Protein AF-A0A6V7QDU1-F1 (afdb_monomer_lite)

Secondary structure (DSSP, 8-state):
-HHHHHHHHTTS--SS--HHHHHHHHHHHTTSS-HHHHHTTSPPHHHHHHHHHHHHHHHHHHHHHHHHHHHHHHHHSTTSS-------HHHHHTT-SS-HHHHHHHHHTT-HHHHHHTTHHHHHHHHTT--SS--

Foldseek 3Di:
DVVVCCVVPVPPPDPDDDLVVVVVVLVVCVPPPDSCVVCVPPDDSVVVVVVVVVVVVVVVVVVVVVVVVVVVVCVVCVVVLPPVVDDPPVQVVVVAPDDPVLVVCCVVVVPVSSCVSCVHPVSNCVRVVHDPVDD

Radius of gyration: 31.13 Å; chains: 1; bounding box: 72×25×78 Å

Structure (mmCIF, N/CA/C/O backbone):
data_AF-A0A6V7QDU1-F1
#
_entry.id   AF-A0A6V7QDU1-F1
#
loop_
_atom_site.group_PDB
_atom_site.id
_atom_site.type_symbol
_atom_site.label_atom_id
_atom_site.label_alt_id
_atom_site.label_comp_id
_atom_site.label_asym_id
_atom_site.label_entity_id
_atom_site.label_seq_id
_atom_site.pdbx_PDB_ins_code
_atom_site.Cartn_x
_atom_site.Cartn_y
_atom_site.Cartn_z
_atom_site.occupancy
_atom_site.B_iso_or_equiv
_atom_site.auth_seq_id
_atom_site.auth_comp_id
_atom_site.auth_asym_id
_atom_site.auth_atom_id
_atom_site.pdbx_PDB_model_num
ATOM 1 N N . MET A 1 1 ? -8.654 1.508 -11.710 1.00 63.25 1 MET A N 1
ATOM 2 C CA . MET A 1 1 ? -7.511 2.219 -12.333 1.00 63.25 1 MET A CA 1
ATOM 3 C C . MET A 1 1 ? -6.994 1.463 -13.553 1.00 63.25 1 MET A C 1
ATOM 5 O O . MET A 1 1 ? -6.951 2.043 -14.626 1.00 63.25 1 MET A O 1
ATOM 9 N N . GLU A 1 2 ? -6.654 0.176 -13.423 1.00 66.19 2 GLU A N 1
ATOM 10 C CA . GLU A 1 2 ? -6.150 -0.641 -14.545 1.00 66.19 2 GLU A CA 1
ATOM 11 C C . GLU A 1 2 ? -7.180 -0.847 -15.672 1.00 66.19 2 GLU A C 1
ATOM 13 O O . GLU A 1 2 ? -6.810 -0.782 -16.840 1.00 66.19 2 GLU A O 1
ATOM 18 N N . SER A 1 3 ? -8.471 -0.991 -15.340 1.00 80.06 3 SER A N 1
ATOM 19 C CA . SER A 1 3 ? -9.570 -1.095 -16.317 1.00 80.06 3 SER A CA 1
ATOM 20 C C . SER A 1 3 ? -9.684 0.139 -17.219 1.00 80.06 3 SER A C 1
ATOM 22 O O . SER A 1 3 ? -9.625 0.020 -18.437 1.00 80.06 3 SER A O 1
ATOM 24 N N . TYR A 1 4 ? -9.727 1.331 -16.618 1.00 84.94 4 TYR A N 1
ATOM 25 C CA . TYR A 1 4 ? -9.777 2.614 -17.331 1.00 84.94 4 TYR A CA 1
ATOM 26 C C . TYR A 1 4 ? -8.569 2.830 -18.254 1.00 84.94 4 TYR A C 1
ATOM 28 O O . TYR A 1 4 ? -8.708 3.337 -19.367 1.00 84.94 4 TYR A O 1
ATOM 36 N N . LEU A 1 5 ? -7.371 2.442 -17.803 1.00 80.81 5 LEU A N 1
ATOM 37 C CA . LEU A 1 5 ? -6.158 2.549 -18.613 1.00 80.81 5 LEU A CA 1
ATOM 38 C C . LEU A 1 5 ? -6.181 1.579 -19.798 1.00 80.81 5 LEU A C 1
ATOM 40 O O . LEU A 1 5 ? -5.742 1.943 -20.885 1.00 80.81 5 LEU A O 1
ATOM 44 N N . ASN A 1 6 ? -6.712 0.372 -19.613 1.00 82.19 6 ASN A N 1
ATOM 45 C CA . ASN A 1 6 ? -6.802 -0.615 -20.683 1.00 82.19 6 ASN A CA 1
ATOM 46 C C . ASN A 1 6 ? -7.867 -0.247 -21.731 1.00 82.19 6 ASN A C 1
ATOM 48 O O . ASN A 1 6 ? -7.613 -0.375 -22.924 1.00 82.19 6 ASN A O 1
ATOM 52 N N . GLU A 1 7 ? -9.020 0.276 -21.312 1.00 86.31 7 GLU A N 1
ATOM 53 C CA . GLU A 1 7 ? -10.083 0.721 -22.227 1.00 86.31 7 GLU A CA 1
ATOM 54 C C . GLU A 1 7 ? -9.663 1.930 -23.073 1.00 86.31 7 GLU A C 1
ATOM 56 O O . GLU A 1 7 ? -9.887 1.942 -24.280 1.00 86.31 7 GLU A O 1
ATOM 61 N N . ASN A 1 8 ? -9.002 2.924 -22.469 1.00 84.75 8 ASN A N 1
ATOM 62 C CA . ASN A 1 8 ? -8.636 4.161 -23.170 1.00 84.75 8 ASN A CA 1
ATOM 63 C C . ASN A 1 8 ? -7.271 4.094 -23.872 1.00 84.75 8 ASN A C 1
ATOM 65 O O . ASN A 1 8 ? -7.052 4.786 -24.866 1.00 84.75 8 ASN A O 1
ATOM 69 N N . PHE A 1 9 ? -6.335 3.281 -23.368 1.00 81.06 9 PHE A N 1
ATOM 70 C CA . PHE A 1 9 ? -4.948 3.251 -23.848 1.00 81.06 9 PHE A CA 1
ATOM 71 C C . PHE A 1 9 ? -4.430 1.850 -24.200 1.00 81.06 9 PHE A C 1
ATOM 73 O O . PHE A 1 9 ? -3.297 1.735 -24.665 1.00 81.06 9 PHE A O 1
ATOM 80 N N . GLY A 1 10 ? -5.228 0.786 -24.058 1.00 76.50 10 GLY A N 1
ATOM 81 C CA . GLY A 1 10 ? -4.807 -0.588 -24.373 1.00 76.50 10 GLY A CA 1
ATOM 82 C C . GLY A 1 10 ? -4.465 -0.812 -25.851 1.00 76.50 10 GLY A C 1
ATOM 83 O O . GLY A 1 10 ? -3.635 -1.658 -26.175 1.00 76.50 10 GLY A O 1
ATOM 84 N N . GLY A 1 11 ? -5.036 -0.006 -26.755 1.00 80.56 11 GLY A N 1
ATOM 85 C CA . GLY A 1 11 ? -4.696 -0.013 -28.184 1.00 80.56 11 GLY A CA 1
ATOM 86 C C . GLY A 1 11 ? -3.396 0.725 -28.536 1.00 80.56 11 GLY A C 1
ATOM 87 O O . GLY A 1 11 ? -2.898 0.602 -29.660 1.00 80.56 11 GLY A O 1
ATOM 88 N N . VAL A 1 12 ? -2.820 1.496 -27.606 1.00 81.62 12 VAL A N 1
ATOM 89 C CA . VAL A 1 12 ? -1.594 2.261 -27.851 1.00 81.62 12 VAL A CA 1
ATOM 90 C C . VAL A 1 12 ? -0.409 1.304 -27.849 1.00 81.62 12 VAL A C 1
ATOM 92 O O . VAL A 1 12 ? -0.031 0.740 -26.822 1.00 81.62 12 VAL A O 1
ATOM 95 N N . LYS A 1 13 ? 0.225 1.140 -29.016 1.00 73.44 13 LYS A N 1
ATOM 96 C CA . LYS A 1 13 ? 1.463 0.362 -29.114 1.00 73.44 13 LYS A CA 1
ATOM 97 C C . LYS A 1 13 ? 2.509 0.946 -28.171 1.00 73.44 13 LYS A C 1
ATOM 99 O O . LYS A 1 13 ? 2.790 2.145 -28.199 1.00 73.44 13 LYS A O 1
ATOM 104 N N . ALA A 1 14 ? 3.126 0.076 -27.377 1.00 75.50 14 ALA A N 1
ATOM 105 C CA . ALA A 1 14 ? 4.227 0.471 -26.518 1.00 75.50 14 ALA A CA 1
ATOM 106 C C . ALA A 1 14 ? 5.318 1.170 -27.346 1.00 75.50 14 ALA A C 1
ATOM 108 O O . ALA A 1 14 ? 5.761 0.660 -28.377 1.00 75.50 14 ALA A O 1
ATOM 109 N N . LYS A 1 15 ? 5.782 2.332 -26.867 1.00 75.94 15 LYS A N 1
ATOM 110 C CA . LYS A 1 15 ? 6.863 3.112 -27.498 1.00 75.94 15 LYS A CA 1
ATOM 111 C C . LYS A 1 15 ? 8.145 2.293 -27.687 1.00 75.94 15 LYS A C 1
ATOM 113 O O . LYS A 1 15 ? 8.940 2.572 -28.579 1.00 75.94 15 LYS A O 1
ATOM 118 N N . ASN A 1 16 ? 8.337 1.284 -26.839 1.00 74.56 16 ASN A N 1
ATOM 119 C CA . ASN A 1 16 ? 9.466 0.373 -26.883 1.00 74.56 16 ASN A CA 1
ATOM 120 C C . ASN A 1 16 ? 8.987 -1.016 -27.309 1.00 74.56 16 ASN A C 1
ATOM 122 O O . ASN A 1 16 ? 8.008 -1.529 -26.771 1.00 74.56 16 ASN A O 1
ATOM 126 N N . SER A 1 17 ? 9.709 -1.641 -28.240 1.00 77.44 17 SER A N 1
ATOM 127 C CA . SER A 1 17 ? 9.482 -3.039 -28.608 1.00 77.44 17 SER A CA 1
ATOM 128 C C . SER A 1 17 ? 9.668 -3.964 -27.402 1.00 77.44 17 SER A C 1
ATOM 130 O O . SER A 1 17 ? 10.471 -3.673 -26.511 1.00 77.44 17 SER A O 1
ATOM 132 N N . SER A 1 18 ? 8.960 -5.097 -27.399 1.00 82.19 18 SER A N 1
ATOM 133 C CA . SER A 1 18 ? 9.113 -6.118 -26.360 1.00 82.19 18 SER A CA 1
ATOM 134 C C . SER A 1 18 ? 10.562 -6.601 -26.259 1.00 82.19 18 SER A C 1
ATOM 136 O O . SER A 1 18 ? 11.320 -6.586 -27.237 1.00 82.19 18 SER A O 1
ATOM 138 N N . GLU A 1 19 ? 10.959 -7.054 -25.068 1.00 80.31 19 GLU A N 1
ATOM 139 C CA . GLU A 1 19 ? 12.319 -7.544 -24.842 1.00 80.31 19 GLU A CA 1
ATOM 140 C C . GLU A 1 19 ? 12.683 -8.686 -25.807 1.00 80.31 19 GLU A C 1
ATOM 142 O O . GLU A 1 19 ? 13.789 -8.717 -26.347 1.00 80.31 19 GLU A O 1
ATOM 147 N N . GLU A 1 20 ? 11.734 -9.574 -26.106 1.00 82.56 20 GLU A N 1
ATOM 148 C CA . GLU A 1 20 ? 11.909 -10.665 -27.066 1.00 82.56 20 GLU A CA 1
ATOM 149 C C . GLU A 1 20 ? 12.202 -10.172 -28.486 1.00 82.56 20 GLU A C 1
ATOM 151 O O . GLU A 1 20 ? 13.122 -10.673 -29.140 1.00 82.56 20 GLU A O 1
ATOM 156 N N . ALA A 1 21 ? 11.467 -9.160 -28.958 1.00 84.25 21 ALA A N 1
ATOM 157 C CA . ALA A 1 21 ? 11.704 -8.555 -30.264 1.00 84.25 21 ALA A CA 1
ATOM 158 C C . ALA A 1 21 ? 13.103 -7.920 -30.330 1.00 84.25 21 ALA A C 1
ATOM 160 O O . ALA A 1 21 ? 13.833 -8.108 -31.306 1.00 84.25 21 ALA A O 1
ATOM 161 N N . LEU A 1 22 ? 13.530 -7.249 -29.254 1.00 83.62 22 LEU A N 1
ATOM 162 C CA . LEU A 1 22 ? 14.869 -6.664 -29.147 1.00 83.62 22 LEU A CA 1
ATOM 163 C C . LEU A 1 22 ? 15.979 -7.730 -29.103 1.00 83.62 22 LEU A C 1
ATOM 165 O O . LEU A 1 22 ? 17.050 -7.513 -29.678 1.00 83.62 22 LEU A O 1
ATOM 169 N N . ARG A 1 23 ? 15.749 -8.885 -28.459 1.00 83.94 23 ARG A N 1
ATOM 170 C CA . ARG A 1 23 ? 16.685 -10.027 -28.465 1.00 83.94 23 ARG A CA 1
ATOM 171 C C . ARG A 1 23 ? 16.832 -10.619 -29.866 1.00 83.94 23 ARG A C 1
ATOM 173 O O . ARG A 1 23 ? 17.960 -10.811 -30.322 1.00 83.94 23 ARG A O 1
ATOM 180 N N . ARG A 1 24 ? 15.720 -10.851 -30.575 1.00 85.69 24 ARG A N 1
ATOM 181 C CA . ARG A 1 24 ? 15.727 -11.343 -31.968 1.00 85.69 24 ARG A CA 1
ATOM 182 C C . ARG A 1 24 ? 16.468 -10.376 -32.890 1.00 85.69 24 ARG A C 1
ATOM 184 O O . ARG A 1 24 ? 17.338 -10.801 -33.647 1.00 85.69 24 ARG A O 1
ATOM 191 N N . TRP A 1 25 ? 16.206 -9.075 -32.760 1.00 81.56 25 TRP A N 1
ATOM 192 C CA . TRP A 1 25 ? 16.890 -8.043 -33.540 1.00 81.56 25 TRP A CA 1
ATOM 193 C C . TRP A 1 25 ? 18.401 -8.004 -33.279 1.00 81.56 25 TRP A C 1
ATOM 195 O O . TRP A 1 25 ? 19.190 -7.926 -34.221 1.00 81.56 25 TRP A O 1
ATOM 205 N N . ARG A 1 26 ? 18.828 -8.132 -32.014 1.00 82.62 26 ARG A N 1
ATOM 206 C CA . ARG A 1 26 ? 20.252 -8.248 -31.655 1.00 82.62 26 ARG A CA 1
ATOM 207 C C . ARG A 1 26 ? 20.919 -9.465 -32.283 1.00 82.62 26 ARG A C 1
ATOM 209 O O . ARG A 1 26 ? 22.019 -9.326 -32.808 1.00 82.62 26 ARG A O 1
ATOM 216 N N . LYS A 1 27 ? 20.254 -10.624 -32.256 1.00 83.44 27 LYS A N 1
ATOM 217 C CA . LYS A 1 27 ? 20.762 -11.866 -32.856 1.00 83.44 27 LYS A CA 1
ATOM 218 C C . LYS A 1 27 ? 20.984 -11.702 -34.362 1.00 83.44 27 LYS A C 1
ATOM 220 O O . LYS A 1 27 ? 22.054 -12.042 -34.851 1.00 83.44 27 LYS A O 1
ATOM 225 N N . LEU A 1 28 ? 20.022 -11.103 -35.067 1.00 81.50 28 LEU A N 1
ATOM 226 C CA . LEU A 1 28 ? 20.134 -10.801 -36.501 1.00 81.50 28 LEU A CA 1
ATOM 227 C C . LEU A 1 28 ? 21.254 -9.792 -36.798 1.00 81.50 28 LEU A C 1
ATOM 229 O O . LEU A 1 28 ? 22.051 -9.990 -37.711 1.00 81.50 28 LEU A O 1
ATOM 233 N N . CYS A 1 29 ? 21.375 -8.735 -35.991 1.00 75.25 29 CYS A N 1
ATOM 234 C CA . CYS A 1 29 ? 22.435 -7.735 -36.142 1.00 75.25 29 CYS A CA 1
ATOM 235 C C . CYS A 1 29 ? 23.844 -8.261 -35.815 1.00 75.25 29 CYS A C 1
ATOM 237 O O . CYS A 1 29 ? 24.822 -7.596 -36.154 1.00 75.25 29 CYS A O 1
ATOM 239 N N . GLY A 1 30 ? 23.968 -9.424 -35.167 1.00 69.56 30 GLY A N 1
ATOM 240 C CA . GLY A 1 30 ? 25.254 -10.061 -34.871 1.00 69.56 30 GLY A CA 1
ATOM 241 C C . GLY A 1 30 ? 26.034 -10.485 -36.119 1.00 69.56 30 GLY A C 1
ATOM 242 O O . GLY A 1 30 ? 27.253 -10.586 -36.060 1.00 69.56 30 GLY A O 1
ATOM 243 N N . VAL A 1 31 ? 25.349 -10.654 -37.256 1.00 71.75 31 VAL A N 1
ATOM 244 C CA . VAL A 1 31 ? 25.947 -11.000 -38.560 1.00 71.75 31 VAL A CA 1
ATOM 245 C C . VAL A 1 31 ? 26.608 -9.780 -39.236 1.00 71.75 31 VAL A C 1
ATOM 247 O O . VAL A 1 31 ? 27.356 -9.912 -40.200 1.00 71.75 31 VAL A O 1
ATOM 250 N N . VAL A 1 32 ? 26.365 -8.562 -38.737 1.00 71.69 32 VAL A N 1
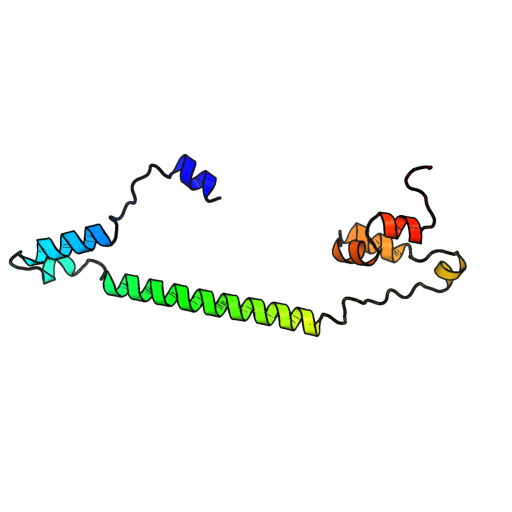ATOM 251 C CA . VAL A 1 32 ? 26.852 -7.316 -39.350 1.00 71.69 32 VAL A CA 1
ATOM 252 C C . VAL A 1 32 ? 28.285 -7.005 -38.902 1.00 71.69 32 VAL A C 1
ATOM 254 O O . VAL A 1 32 ? 28.614 -7.113 -37.727 1.00 71.69 32 VAL A O 1
ATOM 257 N N . LYS A 1 33 ? 29.114 -6.502 -39.827 1.00 67.06 33 LYS A N 1
ATOM 258 C CA . LYS A 1 33 ? 30.567 -6.239 -39.698 1.00 67.06 33 LYS A CA 1
ATOM 259 C C . LYS A 1 33 ? 31.025 -5.414 -38.471 1.00 67.06 33 LYS A C 1
ATOM 261 O O . LYS A 1 33 ? 32.215 -5.386 -38.181 1.00 67.06 33 LYS A O 1
ATOM 266 N N . ASN A 1 34 ? 30.129 -4.722 -37.754 1.00 73.06 34 ASN A N 1
ATOM 267 C CA . ASN A 1 34 ? 30.468 -3.964 -36.536 1.00 73.06 34 ASN A CA 1
ATOM 268 C C . ASN A 1 34 ? 29.300 -3.894 -35.519 1.00 73.06 34 ASN A C 1
ATOM 270 O O . ASN A 1 34 ? 28.606 -2.873 -35.423 1.00 73.06 34 ASN A O 1
ATOM 274 N N . PRO A 1 35 ? 29.075 -4.960 -34.729 1.00 70.50 35 PRO A N 1
ATOM 275 C CA . PRO A 1 35 ? 27.962 -5.036 -33.780 1.00 70.50 35 PRO A CA 1
ATOM 276 C C . PRO A 1 35 ? 28.147 -4.115 -32.565 1.00 70.50 35 PRO A C 1
ATOM 278 O O . PRO A 1 35 ? 27.204 -3.447 -32.136 1.00 70.50 35 PRO A O 1
ATOM 281 N N . LYS A 1 36 ? 29.374 -4.023 -32.025 1.00 72.56 36 LYS A N 1
ATOM 282 C CA . LYS A 1 36 ? 29.677 -3.235 -30.812 1.00 72.56 36 LYS A CA 1
ATOM 283 C C . LYS A 1 36 ? 29.329 -1.754 -30.975 1.00 72.56 36 LYS A C 1
ATOM 285 O O . LYS A 1 36 ? 28.786 -1.162 -30.046 1.00 72.56 36 LYS A O 1
ATOM 290 N N . ARG A 1 37 ? 29.572 -1.152 -32.149 1.00 78.56 37 ARG A N 1
ATOM 291 C CA . ARG A 1 37 ? 29.239 0.265 -32.393 1.00 78.56 37 ARG A CA 1
ATOM 292 C C . ARG A 1 37 ? 27.729 0.519 -32.398 1.00 78.56 37 ARG A C 1
ATOM 294 O O . ARG A 1 37 ? 27.298 1.541 -31.876 1.00 78.56 37 ARG A O 1
ATOM 301 N N . ARG A 1 38 ? 26.930 -0.407 -32.942 1.00 78.25 38 ARG A N 1
ATOM 302 C CA . ARG A 1 38 ? 25.462 -0.276 -33.021 1.00 78.25 38 ARG A CA 1
ATOM 303 C C . ARG A 1 38 ? 24.791 -0.326 -31.653 1.00 78.25 38 ARG A C 1
ATOM 305 O O . ARG A 1 38 ? 23.853 0.423 -31.410 1.00 78.25 38 ARG A O 1
ATOM 312 N N . PHE A 1 39 ? 25.290 -1.175 -30.758 1.00 77.75 39 PHE A N 1
ATOM 313 C CA . PHE A 1 39 ? 24.684 -1.368 -29.440 1.00 77.75 39 PHE A CA 1
ATOM 314 C C . PHE A 1 39 ? 25.309 -0.519 -28.328 1.00 77.75 39 PHE A C 1
ATOM 316 O O . PHE A 1 39 ? 24.808 -0.544 -27.206 1.00 77.75 39 PHE A O 1
ATOM 323 N N . ARG A 1 40 ? 26.343 0.280 -28.631 1.00 78.19 40 ARG A N 1
ATOM 324 C CA . ARG A 1 40 ? 27.074 1.103 -27.650 1.00 78.19 40 ARG A CA 1
ATOM 325 C C . ARG A 1 40 ? 26.175 2.023 -26.817 1.00 78.19 40 ARG A C 1
ATOM 327 O O . ARG A 1 40 ? 26.431 2.189 -25.633 1.00 78.19 40 ARG A O 1
ATOM 334 N N . PHE A 1 41 ? 25.128 2.586 -27.422 1.00 76.19 41 PHE A N 1
ATOM 335 C CA . PHE A 1 41 ? 24.168 3.482 -26.755 1.00 76.19 41 PHE A CA 1
ATOM 336 C C . PHE A 1 41 ? 22.817 2.818 -26.457 1.00 76.19 41 PHE A C 1
ATOM 338 O O . PHE A 1 41 ? 21.865 3.480 -26.056 1.00 76.19 41 PHE A O 1
ATOM 345 N N . THR A 1 42 ? 22.707 1.505 -26.662 1.00 72.06 42 THR A N 1
ATOM 346 C CA . THR A 1 42 ? 21.483 0.759 -26.356 1.00 72.06 42 THR A CA 1
ATOM 347 C C . THR A 1 42 ? 21.596 0.129 -24.977 1.00 72.06 42 THR A C 1
ATOM 349 O O . THR A 1 42 ? 22.604 -0.499 -24.660 1.00 72.06 42 THR A O 1
ATOM 352 N N . ALA A 1 43 ? 20.551 0.249 -24.162 1.00 68.50 43 ALA A N 1
ATOM 353 C CA . ALA A 1 43 ? 20.529 -0.393 -22.855 1.00 68.50 43 ALA A CA 1
ATOM 354 C C . ALA A 1 43 ? 20.694 -1.921 -22.979 1.00 68.50 43 ALA A C 1
ATOM 356 O O . ALA A 1 43 ? 20.081 -2.561 -23.844 1.00 68.50 43 ALA A O 1
ATOM 357 N N . ASN A 1 44 ? 21.523 -2.500 -22.107 1.00 77.62 44 ASN A N 1
ATOM 358 C CA . ASN A 1 44 ? 21.748 -3.943 -22.037 1.00 77.62 44 ASN A CA 1
ATOM 359 C C . ASN A 1 44 ? 20.489 -4.647 -21.519 1.00 77.62 44 ASN A C 1
ATOM 361 O O . ASN A 1 44 ? 20.021 -4.332 -20.426 1.00 77.62 44 ASN A O 1
ATOM 365 N N . LEU A 1 45 ? 19.951 -5.593 -22.296 1.00 77.38 45 LEU A N 1
ATOM 366 C CA . LEU A 1 45 ? 18.725 -6.314 -21.924 1.00 77.38 45 LEU A CA 1
ATOM 367 C C . LEU A 1 45 ? 18.938 -7.200 -20.696 1.00 77.38 45 LEU A C 1
ATOM 369 O O . LEU A 1 45 ? 18.127 -7.143 -19.785 1.00 77.38 45 LEU A O 1
ATOM 373 N N . SER A 1 46 ? 20.068 -7.913 -20.620 1.00 77.56 46 SER A N 1
ATOM 374 C CA . SER A 1 46 ? 20.406 -8.755 -19.462 1.00 77.56 46 SER A CA 1
ATOM 375 C C . SER A 1 46 ? 20.421 -7.963 -18.152 1.00 77.56 46 SER A C 1
ATOM 377 O O . SER A 1 46 ? 19.743 -8.323 -17.195 1.00 77.56 46 SER A O 1
ATOM 379 N N . LYS A 1 47 ? 21.084 -6.800 -18.147 1.00 82.31 47 LYS A N 1
ATOM 380 C CA . LYS A 1 47 ? 21.116 -5.907 -16.979 1.00 82.31 47 LYS A CA 1
ATOM 381 C C . LYS A 1 47 ? 19.727 -5.393 -16.582 1.00 82.31 47 LYS A C 1
ATOM 383 O O . LYS A 1 47 ? 19.481 -5.162 -15.403 1.00 82.31 47 LYS A O 1
ATOM 388 N N . ARG A 1 48 ? 18.814 -5.196 -17.544 1.00 81.94 48 ARG A N 1
ATOM 389 C CA . ARG A 1 48 ? 17.422 -4.811 -17.249 1.00 81.94 48 ARG A CA 1
ATOM 390 C C . ARG A 1 48 ? 16.655 -5.958 -16.601 1.00 81.94 48 ARG A C 1
ATOM 392 O O . ARG A 1 48 ? 16.039 -5.731 -15.566 1.00 81.94 48 ARG A O 1
ATOM 399 N N . SER A 1 49 ? 16.743 -7.168 -17.156 1.00 82.06 49 SER A N 1
ATOM 400 C CA . SER A 1 49 ? 16.089 -8.343 -16.570 1.00 82.06 49 SER A CA 1
ATOM 401 C C . SER A 1 49 ? 16.618 -8.659 -15.168 1.00 82.06 49 SER A C 1
ATOM 403 O O . SER A 1 49 ? 15.837 -8.961 -14.270 1.00 82.06 49 SER A O 1
ATOM 405 N N . GLU A 1 50 ? 17.926 -8.511 -14.944 1.00 85.44 50 GLU A N 1
ATOM 406 C CA . GLU A 1 50 ? 18.550 -8.668 -13.624 1.00 85.44 50 GLU A CA 1
ATOM 407 C C . GLU A 1 50 ? 18.024 -7.626 -12.625 1.00 85.44 50 GLU A C 1
ATOM 409 O O . GLU A 1 50 ? 17.651 -7.968 -11.502 1.00 85.44 50 GLU A O 1
ATOM 414 N N . ALA A 1 51 ? 17.927 -6.357 -13.037 1.00 86.06 51 ALA A N 1
ATOM 415 C CA . ALA A 1 51 ? 17.393 -5.293 -12.191 1.00 86.06 51 ALA A CA 1
ATOM 416 C C . ALA A 1 51 ? 15.905 -5.496 -11.856 1.00 86.06 51 ALA A C 1
ATOM 418 O O . ALA A 1 51 ? 15.487 -5.224 -10.732 1.00 86.06 51 ALA A O 1
ATOM 419 N N . GLU A 1 52 ? 15.093 -5.980 -12.798 1.00 85.25 52 GLU A N 1
ATOM 420 C CA . GLU A 1 52 ? 13.685 -6.307 -12.542 1.00 85.25 52 GLU A CA 1
ATOM 421 C C . GLU A 1 52 ? 13.525 -7.498 -11.594 1.00 85.25 52 GLU A C 1
ATOM 423 O O . GLU A 1 52 ? 12.708 -7.436 -10.673 1.00 85.25 52 GLU A O 1
ATOM 428 N N . ALA A 1 53 ? 14.337 -8.546 -11.756 1.00 87.62 53 ALA A N 1
ATOM 429 C CA . ALA A 1 53 ? 14.362 -9.679 -10.836 1.00 87.62 53 ALA A CA 1
ATOM 430 C C . ALA A 1 53 ? 14.748 -9.239 -9.412 1.00 87.62 53 ALA A C 1
ATOM 432 O O . ALA A 1 53 ? 14.092 -9.614 -8.438 1.00 87.62 53 ALA A O 1
ATOM 433 N N . MET A 1 54 ? 15.752 -8.368 -9.282 1.00 89.50 54 MET A N 1
ATOM 434 C CA . MET A 1 54 ? 16.147 -7.792 -7.994 1.00 89.50 54 MET A CA 1
ATOM 435 C C . MET A 1 54 ? 15.035 -6.928 -7.381 1.00 89.50 54 MET A C 1
ATOM 437 O O . MET A 1 54 ? 14.774 -7.011 -6.185 1.00 89.50 54 MET A O 1
ATOM 441 N N . LYS A 1 55 ? 14.324 -6.128 -8.186 1.00 89.69 55 LYS A N 1
ATOM 442 C CA . LYS A 1 55 ? 13.172 -5.349 -7.703 1.00 89.69 55 LYS A CA 1
ATOM 443 C C . LYS A 1 55 ? 12.057 -6.245 -7.175 1.00 89.69 55 LYS A C 1
ATOM 445 O O . LYS A 1 55 ? 11.523 -5.950 -6.112 1.00 89.69 55 LYS A O 1
ATOM 450 N N . ARG A 1 56 ? 11.716 -7.329 -7.880 1.00 89.50 56 ARG A N 1
ATOM 451 C CA . ARG A 1 56 ? 10.680 -8.276 -7.431 1.00 89.50 56 ARG A CA 1
ATOM 452 C C . ARG A 1 56 ? 11.035 -8.909 -6.092 1.00 89.50 56 ARG A C 1
ATOM 454 O O . ARG A 1 56 ? 10.240 -8.821 -5.163 1.00 89.50 56 ARG A O 1
ATOM 461 N N . THR A 1 57 ? 12.248 -9.441 -5.961 1.00 92.19 57 THR A N 1
ATOM 462 C CA . THR A 1 57 ? 12.689 -10.069 -4.704 1.00 92.19 57 THR A CA 1
ATOM 463 C C . THR A 1 57 ? 12.747 -9.069 -3.545 1.00 92.19 57 THR A C 1
ATOM 465 O O . THR A 1 57 ? 12.362 -9.395 -2.424 1.00 92.19 57 THR A O 1
ATOM 468 N N . ASN A 1 58 ? 13.153 -7.821 -3.798 1.00 92.00 58 ASN A N 1
ATOM 469 C CA . ASN A 1 58 ? 13.133 -6.765 -2.783 1.00 92.00 58 ASN A CA 1
ATOM 470 C C . ASN A 1 58 ? 11.707 -6.368 -2.369 1.00 92.00 58 ASN A C 1
ATOM 472 O O . ASN A 1 58 ? 11.454 -6.162 -1.183 1.00 92.00 58 ASN A O 1
ATOM 476 N N . LEU A 1 59 ? 10.769 -6.285 -3.317 1.00 92.44 59 LEU A N 1
ATOM 477 C CA . LEU A 1 59 ? 9.361 -6.002 -3.027 1.00 92.44 59 LEU A CA 1
ATOM 478 C C . LEU A 1 59 ? 8.719 -7.110 -2.188 1.00 92.44 59 LEU A C 1
ATOM 480 O O . LEU A 1 59 ? 7.969 -6.811 -1.264 1.00 92.44 59 LEU A O 1
ATOM 484 N N . GLU A 1 60 ? 9.025 -8.373 -2.474 1.00 92.88 60 GLU A N 1
ATOM 485 C CA . GLU A 1 60 ? 8.556 -9.512 -1.678 1.00 92.88 60 GLU A CA 1
ATOM 486 C C . GLU A 1 60 ? 9.083 -9.446 -0.242 1.00 92.88 60 GLU A C 1
ATOM 488 O O . GLU A 1 60 ? 8.298 -9.533 0.702 1.00 92.88 60 GLU A O 1
ATOM 493 N N . LYS A 1 61 ? 10.383 -9.185 -0.061 1.00 93.75 61 LYS A N 1
ATOM 494 C CA . LYS A 1 61 ? 10.986 -9.000 1.269 1.00 93.75 61 LYS A CA 1
ATOM 495 C C . LYS A 1 61 ? 10.341 -7.851 2.043 1.00 93.75 61 LYS A C 1
ATOM 497 O O . LYS A 1 61 ? 10.031 -8.011 3.220 1.00 93.75 61 LYS A O 1
ATOM 502 N N . LEU A 1 62 ? 10.097 -6.716 1.385 1.00 94.69 62 LEU A N 1
ATOM 503 C CA . LEU A 1 62 ? 9.412 -5.575 1.996 1.00 94.69 62 LEU A CA 1
ATOM 504 C C . LEU A 1 62 ? 7.970 -5.913 2.382 1.00 94.69 62 LEU A C 1
ATOM 506 O O . LEU A 1 62 ? 7.548 -5.576 3.484 1.00 94.69 62 LEU A O 1
ATOM 510 N N . ARG A 1 63 ? 7.220 -6.608 1.519 1.00 93.44 63 ARG A N 1
ATOM 511 C CA . ARG A 1 63 ? 5.852 -7.051 1.829 1.00 93.44 63 ARG A CA 1
ATOM 512 C C . ARG A 1 63 ? 5.819 -7.952 3.059 1.00 93.44 63 ARG A C 1
ATOM 514 O O . ARG A 1 63 ? 4.991 -7.728 3.936 1.00 93.44 63 ARG A O 1
ATOM 521 N N . VAL A 1 64 ? 6.725 -8.927 3.139 1.00 95.31 64 VAL A N 1
ATOM 522 C CA . VAL A 1 64 ? 6.834 -9.819 4.302 1.00 95.31 64 VAL A CA 1
ATOM 523 C C . VAL A 1 64 ? 7.172 -9.021 5.559 1.00 95.31 64 VAL A C 1
ATOM 525 O O . VAL A 1 64 ? 6.473 -9.162 6.556 1.00 95.31 64 VAL A O 1
ATOM 528 N N . ALA A 1 65 ? 8.171 -8.137 5.506 1.00 94.38 65 ALA A N 1
ATOM 529 C CA . ALA A 1 65 ? 8.540 -7.302 6.648 1.00 94.38 65 ALA A CA 1
ATOM 530 C C . ALA A 1 65 ? 7.360 -6.450 7.144 1.00 94.38 65 ALA A C 1
ATOM 532 O O . ALA A 1 65 ? 7.065 -6.448 8.335 1.00 94.38 65 ALA A O 1
ATOM 533 N N . VAL A 1 66 ? 6.626 -5.798 6.236 1.00 94.88 66 VAL A N 1
ATOM 534 C CA . VAL A 1 66 ? 5.449 -4.985 6.580 1.00 94.88 66 VAL A CA 1
ATOM 535 C C . VAL A 1 66 ? 4.341 -5.830 7.207 1.00 94.88 66 VAL A C 1
ATOM 537 O O . VAL A 1 66 ? 3.760 -5.416 8.208 1.00 94.88 66 VAL A O 1
ATOM 540 N N . LEU A 1 67 ? 4.042 -7.008 6.652 1.00 92.06 67 LEU A N 1
ATOM 541 C CA . LEU A 1 67 ? 3.022 -7.901 7.207 1.00 92.06 67 LEU A CA 1
ATOM 542 C C . LEU A 1 67 ? 3.401 -8.399 8.603 1.00 92.06 67 LEU A C 1
ATOM 544 O O . LEU A 1 67 ? 2.563 -8.369 9.501 1.00 92.06 67 LEU A O 1
ATOM 548 N N . VAL A 1 68 ? 4.658 -8.798 8.803 1.00 94.94 68 VAL A N 1
ATOM 549 C CA . VAL A 1 68 ? 5.164 -9.246 10.106 1.00 94.94 68 VAL A CA 1
ATOM 550 C C . VAL A 1 68 ? 5.133 -8.104 11.116 1.00 94.94 68 VAL A C 1
ATOM 552 O O . VAL A 1 68 ? 4.631 -8.294 12.218 1.00 94.94 68 VAL A O 1
ATOM 555 N N . SER A 1 69 ? 5.590 -6.903 10.753 1.00 89.31 69 SER A N 1
ATOM 556 C CA . SER A 1 69 ? 5.513 -5.734 11.635 1.00 89.31 69 SER A CA 1
ATOM 557 C C . SER A 1 69 ? 4.070 -5.357 11.957 1.00 89.31 69 SER A C 1
ATOM 559 O O . SER A 1 69 ? 3.780 -5.029 13.102 1.00 89.31 69 SER A O 1
ATOM 561 N N . LYS A 1 70 ? 3.146 -5.449 10.993 1.00 87.56 70 LYS A N 1
ATOM 562 C CA . LYS A 1 70 ? 1.716 -5.227 11.236 1.00 87.56 70 LYS A CA 1
ATOM 563 C C . LYS A 1 70 ? 1.162 -6.248 12.226 1.00 87.56 70 LYS A C 1
ATOM 565 O O . LYS A 1 70 ? 0.492 -5.841 13.164 1.00 87.56 70 LYS A O 1
ATOM 570 N N . ALA A 1 71 ? 1.459 -7.534 12.048 1.00 84.81 71 ALA A N 1
ATOM 571 C CA . ALA A 1 71 ? 1.023 -8.587 12.961 1.00 84.81 71 ALA A CA 1
ATOM 572 C C . ALA A 1 71 ? 1.644 -8.425 14.359 1.00 84.81 71 ALA A C 1
ATOM 574 O O . ALA A 1 71 ? 0.945 -8.539 15.357 1.00 84.81 71 ALA A O 1
ATOM 575 N N . ALA A 1 72 ? 2.932 -8.085 14.444 1.00 88.50 72 ALA A N 1
ATOM 576 C CA . ALA A 1 72 ? 3.614 -7.824 15.708 1.00 88.50 72 ALA A CA 1
ATOM 577 C C . ALA A 1 72 ? 3.033 -6.600 16.427 1.00 88.50 72 ALA A C 1
ATOM 579 O O . ALA A 1 72 ? 2.770 -6.664 17.621 1.00 88.50 72 ALA A O 1
ATOM 580 N N . LEU A 1 73 ? 2.765 -5.505 15.707 1.00 82.75 73 LEU A N 1
ATOM 581 C CA . LEU A 1 73 ? 2.068 -4.345 16.261 1.00 82.75 73 LEU A CA 1
ATOM 582 C C . LEU A 1 73 ? 0.651 -4.706 16.687 1.00 82.75 73 LEU A C 1
ATOM 584 O O . LEU A 1 73 ? 0.246 -4.306 17.765 1.00 82.75 73 LEU A O 1
ATOM 588 N N . GLN A 1 74 ? -0.074 -5.497 15.899 1.00 78.12 74 GLN A N 1
ATOM 589 C CA . GLN A 1 74 ? -1.382 -6.021 16.282 1.00 78.12 74 GLN A CA 1
ATOM 590 C C . GLN A 1 74 ? -1.314 -6.962 17.480 1.00 78.12 74 GLN A C 1
ATOM 592 O O . GLN A 1 74 ? -2.306 -7.056 18.172 1.00 78.12 74 GLN A O 1
ATOM 597 N N . PHE A 1 75 ? -0.195 -7.633 17.752 1.00 79.06 75 PHE A N 1
ATOM 598 C CA . PHE A 1 75 ? -0.008 -8.462 18.944 1.00 79.06 75 PHE A CA 1
ATOM 599 C C . PHE A 1 75 ? 0.342 -7.605 20.169 1.00 79.06 75 PHE A C 1
ATOM 601 O O . PHE A 1 75 ? -0.277 -7.739 21.218 1.00 79.06 75 PHE A O 1
ATOM 608 N N . ILE A 1 76 ? 1.262 -6.646 20.014 1.00 76.31 76 ILE A N 1
ATOM 609 C CA . ILE A 1 76 ? 1.635 -5.668 21.051 1.00 76.31 76 ILE A CA 1
ATOM 610 C C . ILE 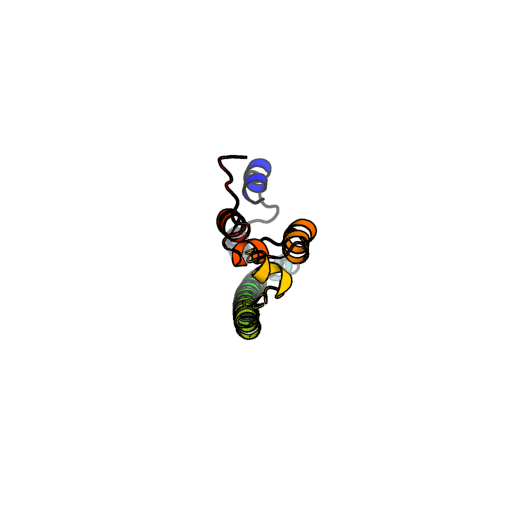A 1 76 ? 0.432 -4.789 21.431 1.00 76.31 76 ILE A C 1
ATOM 612 O O . ILE A 1 76 ? 0.195 -4.512 22.603 1.00 76.31 76 ILE A O 1
ATOM 616 N N . GLN A 1 77 ? -0.337 -4.345 20.438 1.00 66.38 77 GLN A N 1
ATOM 617 C CA . GLN A 1 77 ? -1.566 -3.565 20.608 1.00 66.38 77 GLN A CA 1
ATOM 618 C C . GLN A 1 77 ? -2.794 -4.465 20.813 1.00 66.38 77 GLN A C 1
ATOM 620 O O . GLN A 1 77 ? -3.846 -3.974 21.208 1.00 66.38 77 GLN A O 1
ATOM 625 N N . GLY A 1 78 ? -2.662 -5.775 20.595 1.00 53.47 78 GLY A N 1
ATOM 626 C CA . GLY A 1 78 ? -3.721 -6.794 20.634 1.00 53.47 78 GLY A CA 1
ATOM 627 C C . GLY A 1 78 ? -4.184 -7.198 22.019 1.00 53.47 78 GLY A C 1
ATOM 628 O O . GLY A 1 78 ? -4.973 -8.125 22.140 1.00 53.47 78 GLY A O 1
ATOM 629 N N . ILE A 1 79 ? -3.727 -6.490 23.050 1.00 48.59 79 ILE A N 1
ATOM 630 C CA . ILE A 1 79 ? -4.318 -6.520 24.395 1.00 48.59 79 ILE A CA 1
ATOM 631 C C . ILE A 1 79 ? -4.890 -5.133 24.771 1.00 48.59 79 ILE A C 1
ATOM 633 O O . ILE A 1 79 ? -5.550 -4.989 25.788 1.00 48.59 79 ILE A O 1
ATOM 637 N N . LYS A 1 80 ? -4.734 -4.099 23.929 1.00 50.12 80 LYS A N 1
ATOM 638 C CA . LYS A 1 80 ? -5.363 -2.774 24.119 1.00 50.12 80 LYS A CA 1
ATOM 639 C C . LYS A 1 80 ? -6.623 -2.554 23.274 1.00 50.12 80 LYS A C 1
ATOM 641 O O . LYS A 1 80 ? -7.109 -1.433 23.199 1.00 50.12 80 LYS A O 1
ATOM 646 N N . LEU A 1 81 ? -7.151 -3.599 22.633 1.00 47.59 81 LEU A N 1
ATOM 647 C CA . LEU A 1 81 ? -8.496 -3.561 22.035 1.00 47.59 81 LEU A CA 1
ATOM 648 C C . LEU A 1 81 ? -9.587 -3.795 23.092 1.00 47.59 81 LEU A C 1
ATOM 650 O O . LEU A 1 81 ? -10.742 -3.466 22.872 1.00 47.59 81 LEU A O 1
ATOM 654 N N . HIS A 1 82 ? -9.209 -4.269 24.278 1.00 49.84 82 HIS A N 1
ATOM 655 C CA . HIS A 1 82 ? -10.006 -4.086 25.479 1.00 49.84 82 HIS A CA 1
ATOM 656 C C . HIS A 1 82 ? -9.551 -2.776 26.124 1.00 49.84 82 HIS A C 1
ATOM 658 O O . HIS A 1 82 ? -8.862 -2.776 27.141 1.00 49.84 82 HIS A O 1
ATOM 664 N N . SER A 1 83 ? -9.909 -1.625 25.540 1.00 52.06 83 SER A N 1
ATOM 665 C CA . SER A 1 83 ? -10.283 -0.545 26.450 1.00 52.06 83 SER A CA 1
ATOM 666 C C . SER A 1 83 ? -11.530 -1.084 27.127 1.00 52.06 83 SER A C 1
ATOM 668 O O . SER A 1 83 ? -12.613 -1.054 26.546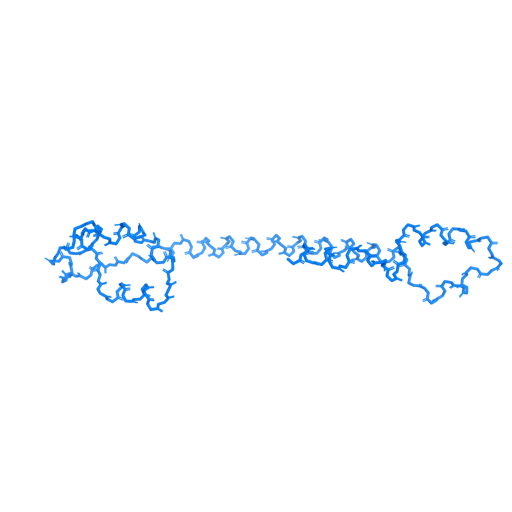 1.00 52.06 83 SER A O 1
ATOM 670 N N . GLU A 1 84 ? -11.329 -1.756 28.256 1.00 56.62 84 GLU A N 1
ATOM 671 C CA . GLU A 1 84 ? -12.387 -2.176 29.151 1.00 56.62 84 GLU A CA 1
ATOM 672 C C . GLU A 1 84 ? -13.072 -0.870 29.534 1.00 56.62 84 GLU A C 1
ATOM 674 O O . GLU A 1 84 ? -12.573 -0.096 30.348 1.00 56.62 84 GLU A O 1
ATOM 679 N N . TYR A 1 85 ? -14.087 -0.509 28.754 1.00 66.56 85 TYR A N 1
ATOM 680 C CA . TYR A 1 85 ? -14.847 0.695 28.971 1.00 66.56 85 TYR A CA 1
ATOM 681 C C . TYR A 1 85 ? -15.543 0.467 30.306 1.00 66.56 85 TYR A C 1
ATOM 683 O O . TYR A 1 85 ? -16.471 -0.335 30.412 1.00 66.56 85 TYR A O 1
ATOM 691 N N . VAL A 1 86 ? -14.995 1.085 31.347 1.00 68.00 86 VAL A N 1
ATOM 692 C CA . VAL A 1 86 ? -15.551 1.002 32.687 1.00 68.00 86 VAL A CA 1
ATOM 693 C C . VAL A 1 86 ? -16.726 1.961 32.718 1.00 68.00 86 VAL A C 1
ATOM 695 O O . VAL A 1 86 ? -16.547 3.174 32.613 1.00 68.00 86 VAL A O 1
ATOM 698 N N . VAL A 1 87 ? -17.927 1.401 32.833 1.00 75.12 87 VAL A N 1
ATOM 699 C CA . VAL A 1 87 ? -19.152 2.179 33.002 1.00 75.12 87 VAL A CA 1
ATOM 700 C C . VAL A 1 87 ? -19.051 2.937 34.336 1.00 75.12 87 VAL A C 1
ATOM 702 O O . VAL A 1 87 ? -18.858 2.302 35.375 1.00 75.12 87 VAL A O 1
ATOM 705 N N . PRO A 1 88 ? -19.169 4.273 34.346 1.00 78.75 88 PRO A N 1
ATOM 706 C CA . PRO A 1 88 ? -19.293 5.062 35.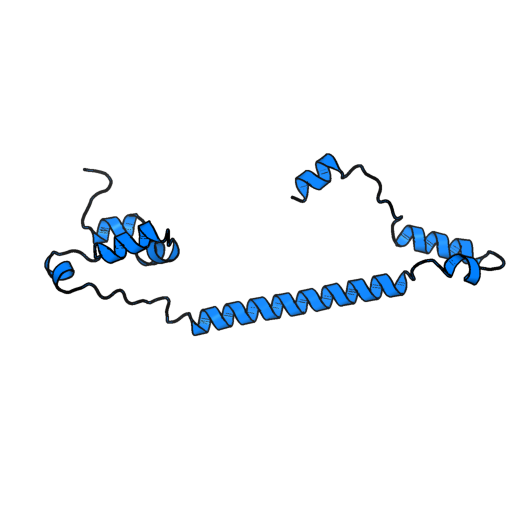565 1.00 78.75 88 PRO A CA 1
ATOM 707 C C . PRO A 1 88 ? -20.483 4.606 36.414 1.00 78.75 88 PRO A C 1
ATOM 709 O O . PRO A 1 88 ? -21.552 4.303 35.881 1.00 78.75 88 PRO A O 1
ATOM 712 N N . GLU A 1 89 ? -20.313 4.601 37.738 1.00 73.75 89 GLU A N 1
ATOM 713 C CA . GLU A 1 89 ? -21.326 4.114 38.692 1.00 73.75 89 GLU A CA 1
ATOM 714 C C . GLU A 1 89 ? -22.683 4.820 38.560 1.00 73.75 89 GLU A C 1
ATOM 716 O O . GLU A 1 89 ? -23.722 4.203 38.763 1.00 73.75 89 GLU A O 1
ATOM 721 N N . GLU A 1 90 ? -22.700 6.097 38.174 1.00 75.38 90 GLU A N 1
ATOM 722 C CA . GLU A 1 90 ? -23.941 6.856 37.967 1.00 75.38 90 GLU A CA 1
ATOM 723 C C . GLU A 1 90 ? -24.775 6.302 36.804 1.00 75.38 90 GLU A C 1
ATOM 725 O O . GLU A 1 90 ? -26.005 6.283 36.850 1.00 75.38 90 GLU A O 1
ATOM 730 N N . VAL A 1 91 ? -24.099 5.817 35.763 1.00 76.31 91 VAL A N 1
ATOM 731 C CA . VAL A 1 91 ? -24.726 5.302 34.544 1.00 76.31 91 VAL A CA 1
ATOM 732 C C . VAL A 1 91 ? -25.17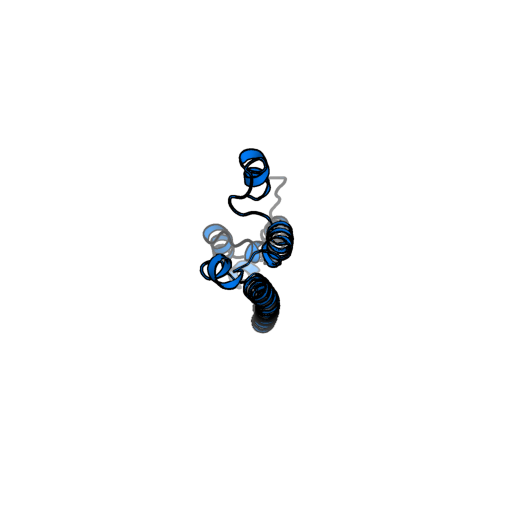6 3.858 34.743 1.00 76.31 91 VAL A C 1
ATOM 734 O O . VAL A 1 91 ? -26.285 3.512 34.333 1.00 76.31 91 VAL A O 1
ATOM 737 N N . SER A 1 92 ? -24.398 3.055 35.477 1.00 76.19 92 SER A N 1
ATOM 738 C CA . SER A 1 92 ? -24.830 1.712 35.877 1.00 76.19 92 SER A CA 1
ATOM 739 C C . SER A 1 92 ? -26.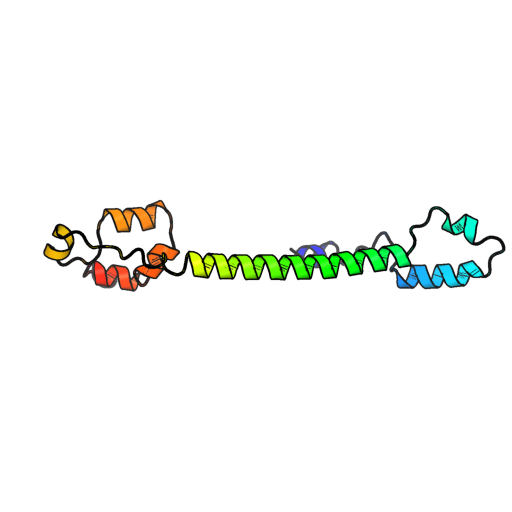001 1.753 36.866 1.00 76.19 92 SER A C 1
ATOM 741 O O . SER A 1 92 ? -26.930 0.957 36.738 1.00 76.19 92 SER A O 1
ATOM 743 N N . ALA A 1 93 ? -26.030 2.720 37.791 1.00 77.62 93 ALA A N 1
ATOM 744 C CA . ALA A 1 93 ? -27.157 2.938 38.700 1.00 77.62 93 ALA A CA 1
ATOM 745 C C . ALA A 1 93 ? -28.440 3.360 37.964 1.00 77.62 93 ALA A C 1
ATOM 747 O O . ALA A 1 93 ? -29.540 3.012 38.392 1.00 77.62 93 ALA A O 1
ATOM 748 N N . ALA A 1 94 ? -28.305 4.074 36.844 1.00 78.69 94 ALA A N 1
ATOM 749 C CA . ALA A 1 94 ? -29.411 4.428 35.959 1.00 78.69 94 ALA A CA 1
ATOM 750 C C . ALA A 1 94 ? -29.864 3.272 35.040 1.00 78.69 94 ALA A C 1
ATOM 752 O O . ALA A 1 94 ? -30.854 3.420 34.326 1.00 78.69 94 ALA A O 1
ATOM 753 N N . GLY A 1 95 ? -29.177 2.124 35.073 1.00 79.81 95 GLY A N 1
ATOM 754 C CA . GLY A 1 95 ? -29.503 0.939 34.275 1.00 79.81 95 GLY A CA 1
ATOM 755 C C . GLY A 1 95 ? -28.961 0.966 32.845 1.00 79.81 95 GLY A C 1
ATOM 756 O O . GLY A 1 95 ? -29.376 0.146 32.031 1.00 79.81 95 GLY A O 1
ATOM 757 N N . PHE A 1 96 ? -28.045 1.882 32.528 1.00 81.94 96 PHE A N 1
ATOM 758 C CA . PHE A 1 96 ? -27.404 1.960 31.218 1.00 81.94 96 PHE A CA 1
ATOM 759 C C . PHE A 1 96 ? -26.008 1.332 31.250 1.00 81.94 96 PHE A C 1
ATOM 761 O O . PHE A 1 96 ? -25.267 1.439 32.226 1.00 81.94 96 PHE A O 1
ATOM 768 N N . GLU A 1 97 ? -25.613 0.728 30.133 1.00 80.50 97 GLU A N 1
ATOM 769 C CA . GLU A 1 97 ? -24.295 0.098 29.970 1.00 80.50 97 GLU A CA 1
ATOM 770 C C . GLU A 1 97 ? -23.322 0.965 29.142 1.00 80.50 97 GLU A C 1
ATOM 772 O O . GLU A 1 97 ? -22.242 0.514 28.748 1.00 80.50 97 GLU A O 1
ATOM 777 N N . ILE A 1 98 ? -23.701 2.215 28.838 1.00 84.88 98 ILE A N 1
ATOM 778 C CA . ILE A 1 98 ? -22.903 3.164 28.049 1.00 84.88 98 ILE A CA 1
ATOM 779 C C . ILE A 1 98 ? -23.171 4.625 28.448 1.00 84.88 98 ILE A C 1
ATOM 781 O O . ILE A 1 98 ? -24.310 5.024 28.671 1.00 84.88 98 ILE A O 1
ATOM 785 N N . CYS A 1 99 ? -22.118 5.444 28.523 1.00 85.50 99 CYS A N 1
ATOM 786 C CA . CYS A 1 99 ? -22.203 6.882 28.798 1.00 85.50 99 CYS A CA 1
ATOM 787 C C . CYS A 1 99 ? -22.449 7.726 27.554 1.00 85.50 99 CYS A C 1
ATOM 789 O O . CYS A 1 99 ? -22.034 7.381 26.446 1.00 85.50 99 CYS A O 1
ATOM 791 N N . ALA A 1 100 ? -22.984 8.925 27.793 1.00 84.75 100 ALA A N 1
ATOM 792 C CA . ALA A 1 100 ? -23.113 9.975 26.792 1.00 84.75 100 ALA A CA 1
ATOM 793 C C . ALA A 1 100 ? -21.761 10.390 26.179 1.00 84.75 100 ALA A C 1
ATOM 795 O O . ALA A 1 100 ? -21.673 10.507 24.960 1.00 84.75 100 ALA A O 1
ATOM 796 N N . ASP A 1 101 ? -20.703 10.540 26.983 1.00 85.50 101 ASP A N 1
ATOM 797 C CA . ASP A 1 101 ? -19.370 10.924 26.484 1.00 85.50 101 ASP A CA 1
ATOM 798 C C . ASP A 1 101 ? -18.765 9.858 25.558 1.00 85.50 101 ASP A C 1
ATOM 800 O O . ASP A 1 101 ? -18.118 10.167 24.554 1.00 85.50 101 ASP A O 1
ATOM 804 N N . GLU A 1 102 ? -19.022 8.583 25.861 1.00 84.62 102 GLU A N 1
ATOM 805 C CA . GLU A 1 102 ? -18.536 7.457 25.063 1.00 84.62 102 GLU A CA 1
ATOM 806 C C . GLU A 1 102 ? -19.251 7.390 23.707 1.00 84.62 102 GLU A C 1
ATOM 808 O O . GLU A 1 102 ? -18.602 7.252 22.666 1.00 84.62 102 GLU A O 1
ATOM 813 N N . LEU A 1 103 ? -20.575 7.577 23.705 1.00 86.06 103 LEU A N 1
ATOM 814 C CA . LEU A 1 103 ? -21.384 7.713 22.489 1.00 86.06 103 LEU A CA 1
ATOM 815 C C . LEU A 1 103 ? -20.979 8.935 21.661 1.00 86.06 103 LEU A C 1
ATOM 817 O O . LEU A 1 103 ? -20.829 8.830 20.442 1.00 86.06 103 LEU A O 1
ATOM 821 N N . GLY A 1 104 ? -20.749 10.071 22.321 1.00 86.50 104 GLY A N 1
ATOM 822 C CA . GLY A 1 104 ? -20.259 11.296 21.697 1.00 86.50 104 GLY A CA 1
ATOM 823 C C . GLY A 1 104 ? -18.935 11.063 20.977 1.00 86.50 104 GLY A C 1
ATOM 824 O O . GLY A 1 104 ? -18.809 11.400 19.805 1.00 86.50 104 GLY A O 1
ATOM 825 N N . SER A 1 105 ? -17.993 10.369 21.621 1.00 85.88 105 SER A N 1
ATOM 826 C CA . SER A 1 105 ? -16.699 10.016 21.031 1.00 85.88 105 SER A CA 1
ATOM 827 C C . SER A 1 105 ? -16.816 9.117 19.790 1.00 85.88 105 SER A C 1
ATOM 829 O O . SER A 1 105 ? -16.054 9.302 18.839 1.00 85.88 105 SER A O 1
ATOM 831 N N . ILE A 1 106 ? -17.761 8.168 19.762 1.00 87.00 106 ILE A N 1
ATOM 832 C CA . ILE A 1 106 ? -18.007 7.314 18.584 1.00 87.00 106 ILE A CA 1
ATOM 833 C C . ILE A 1 106 ? -18.490 8.162 17.402 1.00 87.00 106 ILE A C 1
ATOM 835 O O . ILE A 1 106 ? -18.008 7.992 16.279 1.00 87.00 106 ILE A O 1
ATOM 839 N N . ILE A 1 107 ? -19.429 9.077 17.657 1.00 87.19 107 ILE A N 1
ATOM 840 C CA . ILE A 1 107 ? -20.042 9.919 16.626 1.00 87.19 107 ILE A CA 1
ATOM 841 C C . ILE A 1 107 ? -19.060 10.989 16.148 1.00 87.19 107 ILE A C 1
ATOM 843 O O . ILE A 1 107 ? -18.866 11.123 14.944 1.00 87.19 107 ILE A O 1
ATOM 847 N N . GLU A 1 108 ? -18.405 11.712 17.054 1.00 88.12 108 GLU A N 1
ATOM 848 C CA . GLU A 1 108 ? -17.465 12.790 16.729 1.00 88.12 108 GLU A CA 1
ATOM 849 C C . GLU A 1 108 ? -16.231 12.266 15.983 1.00 88.12 108 GLU A C 1
ATOM 851 O O . GLU A 1 108 ? -15.805 12.849 14.987 1.00 88.12 108 GLU A O 1
ATOM 856 N N . GLY A 1 109 ? -15.688 11.124 16.416 1.00 83.19 109 GLY A N 1
ATOM 857 C CA . GLY A 1 109 ? -14.519 10.501 15.795 1.00 83.19 109 GLY A CA 1
ATOM 858 C C . GLY A 1 109 ? -14.822 9.650 14.560 1.00 83.19 109 GLY A C 1
ATOM 859 O O . GLY A 1 109 ? -13.882 9.159 13.934 1.00 83.19 109 GLY A O 1
ATOM 860 N N . HIS A 1 110 ? -16.104 9.429 14.230 1.00 83.94 110 HIS A N 1
ATOM 861 C CA . HIS A 1 110 ? -16.546 8.416 13.257 1.00 83.94 110 HIS A CA 1
ATOM 862 C C . HIS A 1 110 ? -15.802 7.075 13.450 1.00 83.94 110 HIS A C 1
ATOM 864 O O . HIS A 1 110 ? -15.353 6.431 12.494 1.00 83.94 110 HIS A O 1
ATOM 870 N N . ASP A 1 111 ? -15.618 6.665 14.709 1.00 83.12 111 ASP A N 1
ATOM 871 C CA . ASP A 1 111 ? -14.773 5.525 15.057 1.00 83.12 111 ASP A CA 1
ATOM 872 C C . ASP A 1 111 ? -15.546 4.208 14.923 1.00 83.12 111 ASP A C 1
ATOM 874 O O . ASP A 1 111 ? -16.106 3.658 15.875 1.00 83.12 111 ASP A O 1
ATOM 878 N N . PHE A 1 112 ? -15.540 3.665 13.705 1.00 82.44 112 PHE A N 1
ATOM 879 C CA . PHE A 1 112 ? -16.152 2.373 13.392 1.00 82.44 112 PHE A CA 1
ATOM 880 C C . PHE A 1 112 ? -15.579 1.208 14.208 1.00 82.44 112 PHE A C 1
ATOM 882 O O . PHE A 1 112 ? -16.258 0.197 14.388 1.00 82.44 112 PHE A O 1
ATOM 889 N N . LYS A 1 113 ? -14.338 1.305 14.703 1.00 82.38 113 LYS A N 1
ATOM 890 C CA . LYS A 1 113 ? -13.766 0.242 15.538 1.00 82.38 113 LYS A CA 1
ATOM 891 C C . LYS A 1 113 ? -14.436 0.251 16.898 1.00 82.38 113 LYS A C 1
ATOM 893 O O . LYS A 1 113 ? -14.856 -0.804 17.357 1.00 82.38 113 LYS A O 1
ATOM 898 N N . LYS A 1 114 ? -14.587 1.436 17.488 1.00 80.62 114 LYS A N 1
ATOM 899 C CA . LYS A 1 114 ? -15.275 1.640 18.762 1.00 80.62 114 LYS A CA 1
ATOM 900 C C . LYS A 1 114 ? -16.747 1.243 18.680 1.00 80.62 114 LYS A C 1
ATOM 902 O O . LYS A 1 114 ? -17.204 0.481 19.522 1.00 80.62 114 LYS A O 1
ATOM 907 N N . LEU A 1 115 ? -17.442 1.598 17.599 1.00 83.56 115 LEU A N 1
ATOM 908 C CA . LEU A 1 115 ? -18.803 1.116 17.333 1.00 83.56 115 LEU A CA 1
ATOM 909 C C . LEU A 1 115 ? -18.889 -0.424 17.313 1.00 83.56 115 LEU A C 1
ATOM 911 O O . LEU A 1 115 ? -19.755 -1.010 17.961 1.00 83.56 115 LEU A O 1
ATOM 915 N N . ASN A 1 116 ? -17.956 -1.093 16.630 1.00 83.62 116 ASN A N 1
ATOM 916 C CA . ASN A 1 116 ? -17.918 -2.557 16.590 1.00 83.62 116 ASN A CA 1
ATOM 917 C C . ASN A 1 116 ? -17.582 -3.188 17.952 1.00 83.62 116 ASN A C 1
ATOM 919 O O . ASN A 1 116 ? -18.076 -4.275 18.239 1.00 83.62 116 ASN A O 1
ATOM 923 N N . MET A 1 117 ? -16.800 -2.519 18.811 1.00 80.62 117 MET A N 1
ATOM 924 C CA . MET A 1 117 ? -16.560 -2.982 20.188 1.00 80.62 117 MET A CA 1
ATOM 925 C C . MET A 1 117 ? -17.846 -3.002 21.023 1.00 80.62 117 MET A C 1
ATOM 927 O O . MET A 1 117 ? -18.005 -3.873 21.873 1.00 80.62 117 MET A O 1
ATOM 931 N N . HIS A 1 118 ? -18.784 -2.085 20.768 1.00 82.38 118 HIS A N 1
ATOM 932 C CA . HIS A 1 118 ? -20.076 -2.066 21.457 1.00 82.38 118 HIS A CA 1
ATOM 933 C C . HIS A 1 118 ? -21.128 -3.002 20.843 1.00 82.38 118 HIS A C 1
ATOM 935 O O . HIS A 1 118 ? -22.257 -2.994 21.318 1.00 82.38 118 HIS A O 1
ATOM 941 N N . GLY A 1 119 ? -20.771 -3.839 19.861 1.00 81.25 119 GLY A N 1
ATOM 942 C CA . GLY A 1 119 ? -21.714 -4.744 19.193 1.00 81.25 119 GLY A CA 1
ATOM 943 C C . GLY A 1 119 ? -22.458 -4.100 18.020 1.00 81.25 119 GLY A C 1
ATOM 944 O O . GLY A 1 119 ? -23.494 -4.605 17.597 1.00 81.25 119 GLY A O 1
ATOM 945 N N . GLY A 1 120 ? -21.938 -2.995 17.478 1.00 85.31 120 GLY A N 1
ATOM 946 C CA . GLY A 1 120 ? -22.573 -2.273 16.380 1.00 85.31 120 GLY A CA 1
ATOM 947 C C . GLY A 1 120 ? -23.788 -1.468 16.838 1.00 85.31 120 GLY A C 1
ATOM 948 O O . GLY A 1 120 ? -23.891 -1.078 17.997 1.00 85.31 120 GLY A O 1
ATOM 949 N N . VAL A 1 121 ? -24.703 -1.192 15.907 1.00 85.44 121 VAL A N 1
ATOM 950 C CA . VAL A 1 121 ? -25.917 -0.411 16.197 1.00 85.44 121 VAL A CA 1
ATOM 951 C C . VAL A 1 121 ? -26.843 -1.178 17.141 1.00 85.44 121 VAL A C 1
ATOM 953 O O . VAL A 1 121 ? -27.301 -0.604 18.122 1.00 85.44 121 VAL A O 1
ATOM 956 N N . ASP A 1 122 ? -27.041 -2.476 16.901 1.00 85.25 122 ASP A N 1
ATOM 957 C CA . ASP A 1 122 ? -27.904 -3.325 17.733 1.00 85.25 122 ASP A CA 1
ATOM 958 C C . ASP A 1 122 ? -27.378 -3.418 19.175 1.00 85.25 122 ASP A C 1
ATOM 960 O O . ASP A 1 122 ? -28.121 -3.206 20.128 1.00 85.25 122 ASP A O 1
ATOM 964 N N . GLY A 1 123 ? -26.064 -3.601 19.349 1.00 86.19 123 GLY A N 1
ATOM 965 C CA . GLY A 1 123 ? -25.459 -3.621 20.682 1.00 86.19 123 GLY A CA 1
ATOM 966 C C . GLY A 1 123 ? -25.535 -2.279 21.422 1.00 86.19 123 GLY A C 1
ATOM 967 O O . GLY A 1 123 ? -25.596 -2.260 22.647 1.00 86.19 123 GLY A O 1
ATOM 968 N N . ILE A 1 124 ? -25.576 -1.142 20.718 1.00 88.25 124 ILE A N 1
ATOM 969 C CA . ILE A 1 124 ? -25.811 0.168 21.352 1.00 88.25 124 ILE A CA 1
ATOM 970 C C . ILE A 1 124 ? -27.263 0.305 21.814 1.00 88.25 124 ILE A C 1
ATOM 972 O O . ILE A 1 124 ? -27.513 0.848 22.888 1.00 88.25 124 ILE A O 1
ATOM 976 N N . VAL A 1 125 ? -28.208 -0.182 21.016 1.00 86.38 125 VAL A N 1
ATOM 977 C CA . VAL A 1 125 ? -29.642 -0.143 21.322 1.00 86.38 125 VAL A CA 1
ATOM 978 C C . VAL A 1 125 ? -29.935 -0.925 22.600 1.00 86.38 125 VAL A C 1
ATOM 980 O O . VAL A 1 125 ? -30.595 -0.386 23.493 1.00 86.38 125 VAL A O 1
ATOM 983 N N . ASP A 1 126 ? -29.359 -2.123 22.722 1.00 85.00 126 ASP A N 1
ATOM 984 C CA . ASP A 1 126 ? -29.453 -2.965 23.918 1.00 85.00 126 ASP A CA 1
ATOM 985 C C . ASP A 1 126 ? -28.852 -2.262 25.148 1.00 85.00 126 ASP A C 1
ATOM 987 O O . ASP A 1 126 ? -29.491 -2.183 26.195 1.00 85.00 126 ASP A O 1
ATOM 991 N N . LYS A 1 127 ? -27.666 -1.649 25.010 1.00 85.50 127 LYS A N 1
ATOM 992 C CA . LYS A 1 127 ? -26.992 -0.909 26.100 1.00 85.50 127 LYS A CA 1
ATOM 993 C C . LYS A 1 127 ? -27.733 0.347 26.551 1.00 85.50 127 LYS A C 1
ATOM 995 O O . LYS A 1 127 ? -27.569 0.782 27.692 1.00 85.50 127 LYS A O 1
ATOM 1000 N N . LEU A 1 128 ? -28.515 0.943 25.654 1.00 85.56 128 LEU A N 1
ATOM 1001 C CA . LEU A 1 128 ? -29.396 2.072 25.937 1.00 85.56 128 LEU A CA 1
ATOM 1002 C C . LEU A 1 128 ? -30.788 1.627 26.404 1.00 85.56 128 LEU A C 1
ATOM 1004 O O . LEU A 1 128 ? -31.598 2.484 26.745 1.00 85.56 128 LEU A O 1
ATOM 1008 N N . SER A 1 129 ? -31.084 0.322 26.427 1.00 81.81 129 SER A N 1
ATOM 1009 C CA . SER A 1 129 ? -32.423 -0.212 26.718 1.00 81.81 129 SER A CA 1
ATOM 1010 C C . SER A 1 129 ? -33.523 0.447 25.868 1.00 81.81 129 SER A C 1
ATOM 1012 O O . SER A 1 129 ? -34.635 0.692 26.336 1.00 81.81 129 SER A O 1
ATOM 1014 N N . THR A 1 130 ? -33.207 0.773 24.612 1.00 80.50 130 THR A N 1
ATOM 1015 C CA . THR A 1 130 ? -34.140 1.413 23.667 1.00 80.50 130 THR A CA 1
ATOM 1016 C C . THR A 1 130 ? -34.591 0.420 22.603 1.00 80.50 130 THR A C 1
ATOM 1018 O O . THR A 1 130 ? -34.010 -0.649 22.462 1.00 80.50 130 THR A O 1
ATOM 1021 N N . SER A 1 131 ? -35.639 0.745 21.843 1.00 75.81 131 SER A N 1
ATOM 1022 C CA . SER A 1 131 ? -36.038 -0.048 20.676 1.00 75.81 131 SER A CA 1
ATOM 1023 C C . SER A 1 131 ? -35.912 0.794 19.409 1.00 75.81 131 SER A C 1
ATOM 1025 O O . SER A 1 131 ? -36.326 1.950 19.393 1.00 75.81 131 SER A O 1
ATOM 1027 N N . VAL A 1 132 ? -35.365 0.225 18.331 1.00 75.56 132 VAL A N 1
ATOM 1028 C CA . VAL A 1 132 ? -35.286 0.912 17.021 1.00 75.56 132 VAL A CA 1
ATOM 1029 C C . VAL A 1 132 ? -36.644 0.914 16.311 1.00 75.56 132 VAL A C 1
ATOM 1031 O O . VAL A 1 132 ? -36.902 1.723 15.424 1.00 75.56 132 VAL A O 1
ATOM 1034 N N . THR A 1 133 ? -37.523 -0.016 16.684 1.00 73.88 133 THR A N 1
ATOM 1035 C CA . THR A 1 133 ? -38.790 -0.282 15.997 1.00 73.88 133 THR A CA 1
ATOM 1036 C C . THR A 1 133 ? -39.964 0.514 16.548 1.00 73.88 133 THR A C 1
ATOM 1038 O O . THR A 1 133 ? -40.913 0.777 15.808 1.00 73.88 133 THR A O 1
ATOM 1041 N N . HIS A 1 134 ? -39.938 0.881 17.828 1.00 63.12 134 HIS A N 1
ATOM 1042 C CA . HIS A 1 134 ? -40.987 1.650 18.491 1.00 63.12 134 HIS A CA 1
ATOM 1043 C C . HIS A 1 134 ? -40.352 2.843 19.206 1.00 63.12 134 HIS A C 1
ATOM 1045 O O . HIS A 1 134 ? -39.647 2.671 20.202 1.00 63.12 134 HIS A O 1
ATOM 1051 N N . GLY A 1 135 ? -40.573 4.026 18.628 1.00 49.81 135 GLY A N 1
ATOM 1052 C CA . GLY A 1 135 ? -40.194 5.323 19.189 1.00 49.81 135 GLY A CA 1
ATOM 1053 C C . GLY A 1 135 ? -41.341 5.964 19.946 1.00 49.81 135 GLY A C 1
ATOM 1054 O O . GLY A 1 135 ? -42.504 5.749 19.530 1.00 49.81 135 GLY A O 1
#

pLDDT: mean 79.69, std 9.89, range [47.59, 95.31]

InterPro domains:
  IPR024750 Calcium-transporting P-type ATPase, N-terminal autoinhibitory domain [PF12515] (5-50)

Sequence (135 aa):
MESYLNENFGGVKAKNSSEEALRRWRKLCGVVKNPKRRFRFTANLSKRSEAEAMKRTNLEKLRVAVLVSKAALQFIQGIKLHSEYVVPEEVSAAGFEICADELGSIIEGHDFKKLNMHGGVDGIVDKLSTSVTHG

Organism: NCBI:txid296719